Protein AF-X1RYE4-F1 (afdb_monomer)

Organism: NCBI:txid412755

Mean predicted aligned error: 5.37 Å

Solvent-accessible surface area (backbone atoms only — not comparable to full-atom values): 4709 Å² total; per-residue (Å²): 115,47,75,49,47,32,50,51,76,77,49,58,77,81,47,73,61,57,50,79,42,79,45,70,46,100,86,68,53,72,49,75,43,80,46,71,43,41,43,72,65,57,53,53,52,52,29,57,75,69,44,35,42,78,77,45,77,49,76,54,90,61,35,32,40,36,38,57,46,79,47,84,83,76,77,85,130

pLDDT: mean 91.56, std 8.8, range [51.91, 97.56]

Structure (mmCIF, N/CA/C/O backbone):
data_AF-X1RYE4-F1
#
_entry.id   AF-X1RYE4-F1
#
loop_
_atom_site.group_PDB
_atom_site.id
_atom_site.type_symbol
_atom_site.label_atom_id
_atom_site.label_alt_id
_atom_site.label_comp_id
_atom_site.label_asym_id
_atom_site.label_entity_id
_atom_site.label_seq_id
_atom_site.pdbx_PDB_ins_code
_atom_site.Cartn_x
_atom_site.Cartn_y
_atom_site.Cartn_z
_atom_site.occupancy
_atom_site.B_iso_or_equiv
_atom_site.auth_seq_id
_atom_site.auth_comp_id
_atom_site.auth_asym_id
_atom_site.auth_atom_id
_atom_site.pdbx_PDB_model_num
ATOM 1 N N . MET A 1 1 ? -14.236 0.727 0.872 1.00 86.75 1 MET A N 1
ATOM 2 C CA . MET A 1 1 ? -13.325 -0.440 0.815 1.00 86.75 1 MET A CA 1
ATOM 3 C C . MET A 1 1 ? -12.014 0.019 0.192 1.00 86.75 1 MET A C 1
ATOM 5 O O . MET A 1 1 ? -12.072 0.787 -0.756 1.00 86.75 1 MET A O 1
ATOM 9 N N . PHE A 1 2 ? -10.869 -0.391 0.735 1.00 92.38 2 PHE A N 1
ATOM 10 C CA . PHE A 1 2 ? -9.527 -0.046 0.250 1.00 92.38 2 PHE A CA 1
ATOM 11 C C . PHE A 1 2 ? -8.775 -1.334 -0.083 1.00 92.38 2 PHE A C 1
ATOM 13 O O . PHE A 1 2 ? -8.724 -2.233 0.756 1.00 92.38 2 PHE A O 1
ATOM 20 N N . ILE A 1 3 ? -8.204 -1.425 -1.282 1.00 95.31 3 ILE A N 1
ATOM 21 C CA . ILE A 1 3 ? -7.315 -2.516 -1.689 1.00 95.31 3 ILE A CA 1
ATOM 22 C C . ILE A 1 3 ? -6.146 -1.890 -2.440 1.00 95.31 3 ILE A C 1
ATOM 24 O O . ILE A 1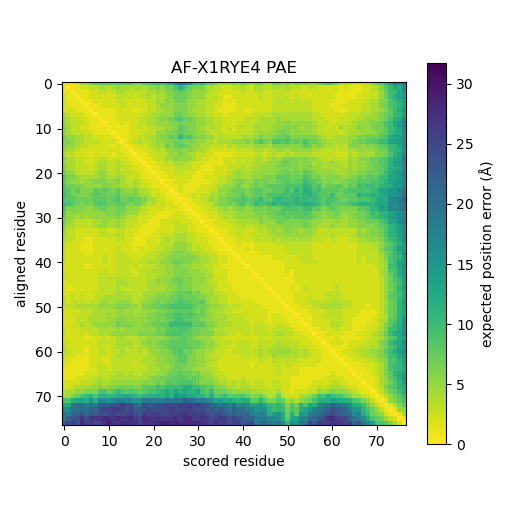 3 ? -6.366 -1.157 -3.400 1.00 95.31 3 ILE A O 1
ATOM 28 N N . ASP A 1 4 ? -4.919 -2.183 -2.019 1.00 94.94 4 ASP A N 1
ATOM 29 C CA . ASP A 1 4 ? -3.715 -1.672 -2.679 1.00 94.94 4 ASP A CA 1
ATOM 30 C C . ASP A 1 4 ? -2.539 -2.651 -2.537 1.00 94.94 4 ASP A C 1
ATOM 32 O O . ASP A 1 4 ? -2.601 -3.635 -1.801 1.00 94.94 4 ASP A O 1
ATOM 36 N N . SER A 1 5 ? -1.452 -2.404 -3.261 1.00 94.50 5 SER A N 1
ATOM 37 C CA . SER A 1 5 ? -0.238 -3.208 -3.249 1.00 94.50 5 SER A CA 1
ATOM 38 C C . SER A 1 5 ? 0.509 -3.069 -1.919 1.00 94.50 5 SER A C 1
ATOM 40 O O . SER A 1 5 ? 0.883 -1.972 -1.497 1.00 94.50 5 SER A O 1
ATOM 42 N N . ALA A 1 6 ? 0.807 -4.204 -1.290 1.00 95.31 6 ALA A N 1
ATOM 43 C CA . ALA A 1 6 ? 1.558 -4.254 -0.041 1.00 95.31 6 ALA A CA 1
ATOM 44 C C . ALA A 1 6 ? 3.050 -3.973 -0.261 1.00 95.31 6 ALA A C 1
ATOM 46 O O . ALA A 1 6 ? 3.637 -4.385 -1.263 1.00 95.31 6 ALA A O 1
ATOM 47 N N . TRP A 1 7 ? 3.693 -3.341 0.717 1.00 96.44 7 TRP A N 1
ATOM 48 C CA . TRP A 1 7 ? 5.142 -3.230 0.819 1.00 96.44 7 TRP A CA 1
ATOM 49 C C . TRP A 1 7 ? 5.679 -4.126 1.937 1.00 96.44 7 TRP A C 1
ATOM 51 O O . TRP A 1 7 ? 5.302 -3.978 3.100 1.00 96.44 7 TRP A O 1
ATOM 61 N N . ASN A 1 8 ? 6.604 -5.028 1.606 1.00 93.62 8 ASN A N 1
ATOM 62 C CA . ASN A 1 8 ? 7.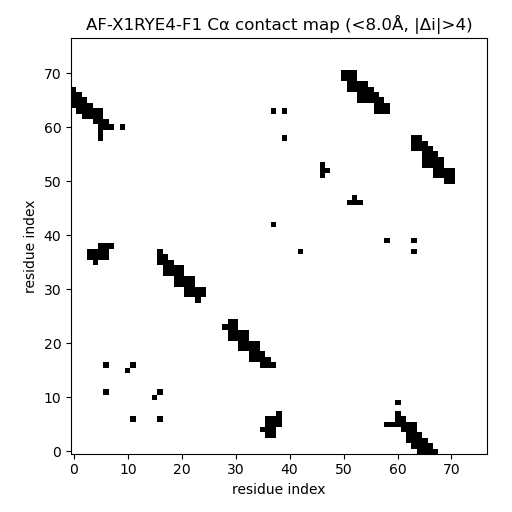217 -5.961 2.553 1.00 93.62 8 ASN A CA 1
ATOM 63 C C . ASN A 1 8 ? 8.671 -6.283 2.169 1.00 93.62 8 ASN A C 1
ATOM 65 O O . ASN A 1 8 ? 9.162 -5.872 1.116 1.00 93.62 8 ASN A O 1
ATOM 69 N N . LYS A 1 9 ? 9.365 -7.028 3.041 1.00 92.62 9 LYS A N 1
ATOM 70 C CA . LYS A 1 9 ? 10.773 -7.411 2.842 1.00 92.62 9 LYS A CA 1
ATOM 71 C C . LYS A 1 9 ? 10.995 -8.177 1.533 1.00 92.62 9 LYS A C 1
ATOM 73 O O . LYS A 1 9 ? 11.983 -7.919 0.858 1.00 92.62 9 LYS A O 1
ATOM 78 N N . ARG A 1 10 ? 10.061 -9.054 1.151 1.00 90.44 10 ARG A N 1
ATOM 79 C CA . ARG A 1 10 ? 10.127 -9.831 -0.094 1.00 90.44 10 ARG A CA 1
ATOM 80 C C . ARG A 1 10 ? 10.089 -8.923 -1.326 1.00 90.44 10 ARG A C 1
ATOM 82 O O . ARG A 1 10 ? 10.892 -9.077 -2.232 1.00 90.44 10 ARG A O 1
ATOM 89 N N . ARG A 1 11 ? 9.205 -7.922 -1.349 1.00 89.88 11 ARG A N 1
ATOM 90 C CA . ARG A 1 11 ? 9.107 -6.959 -2.462 1.00 89.88 11 ARG A CA 1
ATOM 91 C C . ARG A 1 11 ? 10.288 -6.001 -2.536 1.00 89.88 11 ARG A C 1
ATOM 93 O O . ARG A 1 11 ? 10.680 -5.654 -3.646 1.00 89.88 11 ARG A O 1
ATOM 100 N N . LYS A 1 12 ? 10.880 -5.642 -1.392 1.00 92.38 12 LYS A N 1
ATOM 101 C CA . LYS A 1 12 ? 12.088 -4.804 -1.331 1.00 92.38 12 LYS A CA 1
ATOM 102 C C . LYS A 1 12 ? 13.261 -5.389 -2.130 1.00 92.38 12 LYS A C 1
ATOM 104 O O . LYS A 1 12 ? 14.110 -4.637 -2.576 1.00 92.38 12 LYS A O 1
ATOM 109 N N . GLN A 1 13 ? 13.298 -6.705 -2.338 1.00 92.31 13 GLN A N 1
ATOM 110 C CA . GLN A 1 13 ? 14.346 -7.354 -3.133 1.00 92.31 13 GLN A CA 1
ATOM 111 C C . GLN A 1 13 ? 14.259 -7.037 -4.634 1.00 92.31 13 GLN A C 1
ATOM 113 O O . GLN A 1 13 ? 15.262 -7.140 -5.328 1.00 92.31 13 GLN A O 1
ATOM 118 N N . TYR A 1 14 ? 13.075 -6.675 -5.144 1.00 90.25 14 TYR A N 1
ATOM 119 C CA . TYR A 1 14 ? 12.813 -6.601 -6.590 1.00 90.25 14 TYR A CA 1
ATOM 120 C C . TYR A 1 14 ? 12.209 -5.275 -7.057 1.00 90.25 14 TYR A C 1
ATOM 122 O O . TYR A 1 14 ? 12.021 -5.064 -8.255 1.00 90.25 14 TYR A O 1
ATOM 130 N N . ARG A 1 15 ? 11.766 -4.427 -6.131 1.00 90.38 15 ARG A N 1
ATOM 131 C CA . ARG A 1 15 ? 11.008 -3.207 -6.415 1.00 90.38 15 ARG A CA 1
ATOM 132 C C . ARG A 1 15 ? 11.471 -2.108 -5.481 1.00 90.38 15 ARG A C 1
ATOM 134 O O . ARG A 1 15 ? 11.926 -2.406 -4.386 1.00 90.38 15 ARG A O 1
ATOM 141 N N . GLU A 1 16 ? 11.238 -0.868 -5.890 1.00 93.06 16 GLU A N 1
ATOM 142 C CA . GLU A 1 16 ? 11.267 0.294 -5.005 1.00 93.06 16 GLU A CA 1
ATOM 143 C C . GLU A 1 16 ? 9.902 0.512 -4.347 1.00 93.06 16 GLU A C 1
ATOM 145 O O . GLU A 1 16 ? 8.865 0.130 -4.905 1.00 93.06 16 GLU A O 1
ATOM 150 N N . LYS A 1 17 ? 9.892 1.122 -3.151 1.00 93.12 17 LYS A N 1
ATOM 151 C CA . LYS A 1 17 ? 8.640 1.405 -2.422 1.00 93.12 17 LYS A CA 1
ATOM 152 C C . LYS A 1 17 ? 7.768 2.384 -3.199 1.00 93.12 17 LYS A C 1
ATOM 154 O O . LYS A 1 17 ? 6.550 2.233 -3.218 1.00 93.12 17 LYS A O 1
ATOM 159 N N . GLU A 1 18 ? 8.373 3.383 -3.819 1.00 95.44 18 GLU A N 1
ATOM 160 C CA . GLU A 1 18 ? 7.679 4.344 -4.661 1.00 95.44 18 GLU A CA 1
ATOM 161 C C . GLU A 1 18 ? 8.590 4.846 -5.776 1.00 95.44 18 GLU A C 1
ATOM 163 O O . GLU A 1 18 ? 9.810 4.754 -5.674 1.00 95.44 18 GLU A O 1
ATOM 168 N N . GLY A 1 19 ? 7.997 5.345 -6.855 1.00 94.94 19 GLY A N 1
ATOM 169 C CA . GLY A 1 19 ? 8.748 5.902 -7.969 1.00 94.94 19 GLY A CA 1
ATOM 170 C C . GLY A 1 19 ? 7.893 6.156 -9.200 1.00 94.94 19 GLY A C 1
ATOM 171 O O . GLY A 1 19 ? 6.763 5.674 -9.316 1.00 94.94 19 GLY A O 1
ATOM 172 N N . ILE A 1 20 ? 8.457 6.917 -10.132 1.00 95.81 20 ILE A N 1
ATOM 173 C CA . ILE A 1 20 ? 7.862 7.168 -11.442 1.00 95.81 20 ILE A CA 1
A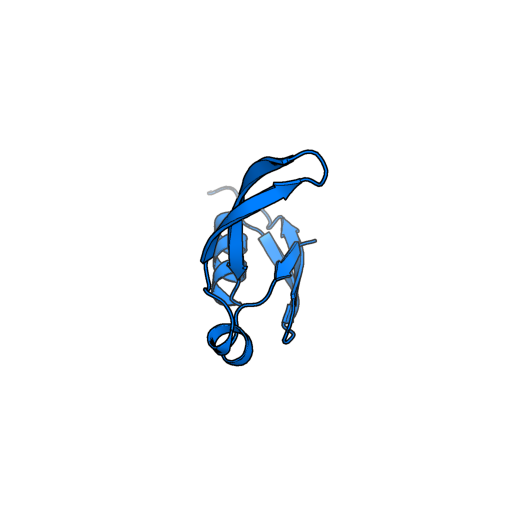TOM 174 C C . ILE A 1 20 ? 8.353 6.087 -12.405 1.00 95.81 20 ILE A C 1
ATOM 176 O O . ILE A 1 20 ? 9.552 5.857 -12.535 1.00 95.81 20 ILE A O 1
ATOM 180 N N . GLN A 1 21 ? 7.422 5.422 -13.078 1.00 93.62 21 GLN A N 1
ATOM 181 C CA . GLN A 1 21 ? 7.695 4.459 -14.137 1.00 93.62 21 GLN A CA 1
ATOM 182 C C . GLN A 1 21 ? 7.260 5.050 -15.466 1.00 93.62 21 GLN A C 1
ATOM 184 O O . GLN A 1 21 ? 6.098 5.420 -15.626 1.00 93.62 21 GLN A O 1
ATOM 189 N N . GLU A 1 22 ? 8.175 5.105 -16.419 1.00 96.00 22 GLU A N 1
ATOM 190 C CA . GLU A 1 22 ? 7.828 5.406 -17.799 1.00 96.00 22 GLU A CA 1
ATOM 191 C C . GLU A 1 22 ? 7.295 4.143 -18.481 1.00 96.00 22 GLU A C 1
ATOM 193 O O . GLU A 1 22 ? 7.811 3.041 -18.277 1.00 96.00 22 GLU A O 1
ATOM 198 N N . ARG A 1 23 ? 6.208 4.284 -19.236 1.00 95.50 23 ARG A N 1
ATOM 199 C CA . ARG A 1 23 ? 5.571 3.206 -19.987 1.00 95.50 23 ARG A CA 1
ATOM 200 C C . ARG A 1 23 ? 5.263 3.669 -21.393 1.00 95.50 23 ARG A C 1
ATOM 202 O O . ARG A 1 23 ? 4.922 4.827 -21.607 1.00 95.50 23 ARG A O 1
ATOM 209 N N . VAL A 1 24 ? 5.337 2.725 -22.317 1.00 96.69 24 VAL A N 1
ATOM 210 C CA . VAL A 1 24 ? 5.033 2.934 -23.728 1.00 96.69 24 VAL A CA 1
ATOM 211 C C . VAL A 1 24 ? 3.797 2.104 -24.062 1.00 96.69 24 VAL A C 1
ATOM 213 O O . VAL A 1 24 ? 3.719 0.930 -23.695 1.00 96.69 24 VAL A O 1
ATOM 216 N N . LEU A 1 25 ? 2.798 2.734 -24.675 1.00 94.81 25 LEU A N 1
ATOM 217 C CA . LEU A 1 25 ? 1.614 2.065 -25.207 1.00 94.81 25 LEU A CA 1
ATOM 218 C C . LEU A 1 25 ? 1.959 1.328 -26.506 1.00 94.81 25 LEU A C 1
ATOM 220 O O . LEU A 1 25 ? 2.957 1.623 -27.157 1.00 94.81 25 LEU A O 1
ATOM 224 N N . ASN A 1 26 ? 1.099 0.397 -26.920 1.00 95.88 26 ASN A N 1
ATOM 225 C CA . ASN A 1 26 ? 1.297 -0.372 -28.155 1.00 95.88 26 ASN A CA 1
ATOM 226 C C . ASN A 1 26 ? 1.378 0.513 -29.417 1.00 95.88 26 ASN A C 1
ATOM 228 O O . ASN A 1 26 ? 1.911 0.076 -30.429 1.00 95.88 26 ASN A O 1
ATOM 232 N N . ASP A 1 27 ? 0.857 1.741 -29.355 1.00 96.12 27 ASP A N 1
ATOM 233 C CA . ASP A 1 27 ? 0.907 2.743 -30.428 1.00 96.12 27 ASP A CA 1
ATOM 234 C C . ASP A 1 27 ? 2.115 3.697 -30.334 1.00 96.12 27 ASP A C 1
ATOM 236 O O . ASP A 1 27 ? 2.184 4.688 -31.057 1.00 96.12 27 ASP A O 1
ATOM 240 N N . GLY A 1 28 ? 3.064 3.424 -29.435 1.00 96.19 28 GLY A N 1
ATOM 241 C CA . GLY A 1 28 ? 4.287 4.209 -29.263 1.00 96.19 28 GLY A CA 1
ATOM 242 C C . GLY A 1 28 ? 4.144 5.442 -28.369 1.00 96.19 28 GLY A C 1
ATOM 243 O O . GLY A 1 28 ? 5.149 6.093 -28.087 1.00 96.19 28 GLY A O 1
ATOM 244 N N . ARG A 1 29 ? 2.944 5.775 -27.871 1.00 97.12 29 ARG A N 1
ATOM 245 C CA . ARG A 1 29 ? 2.782 6.894 -26.929 1.00 97.12 29 ARG A CA 1
ATOM 246 C C . ARG A 1 29 ? 3.402 6.569 -25.573 1.00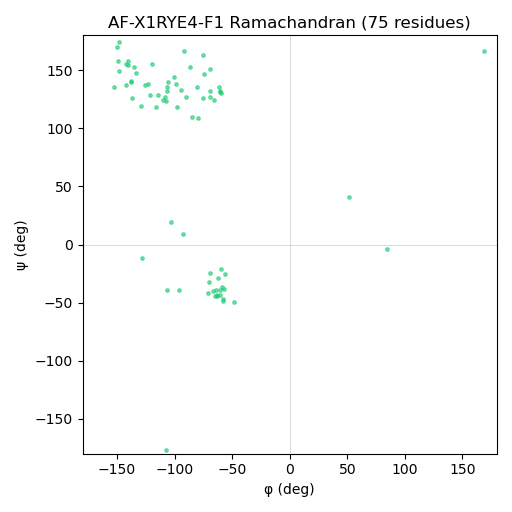 97.12 29 ARG A C 1
ATOM 248 O O . ARG A 1 29 ? 3.106 5.535 -24.974 1.00 97.12 29 ARG A O 1
ATOM 255 N N . THR A 1 30 ? 4.193 7.502 -25.051 1.00 97.56 30 THR A N 1
ATOM 256 C CA . THR A 1 30 ? 4.852 7.376 -23.746 1.00 97.56 30 THR A CA 1
ATOM 257 C C . THR A 1 30 ? 4.078 8.114 -22.658 1.00 97.56 30 THR A C 1
ATOM 259 O O . THR A 1 30 ? 3.623 9.240 -22.854 1.00 97.56 30 THR A O 1
ATOM 262 N N . PHE A 1 31 ? 3.955 7.506 -21.480 1.00 96.56 31 PHE A N 1
ATOM 263 C CA . PHE A 1 31 ? 3.370 8.128 -20.295 1.00 96.56 31 PHE A CA 1
ATOM 264 C C . PHE A 1 31 ? 4.117 7.723 -19.026 1.00 96.56 31 PHE A C 1
ATOM 266 O O . PHE A 1 31 ? 4.756 6.674 -18.950 1.00 96.56 31 PHE A O 1
ATOM 273 N N . LYS A 1 32 ? 4.027 8.572 -18.003 1.00 96.81 32 LYS A N 1
ATOM 274 C CA . LYS A 1 32 ? 4.653 8.349 -16.700 1.00 96.81 32 LYS A CA 1
ATOM 275 C C . LYS A 1 32 ? 3.590 7.975 -15.678 1.00 96.81 32 LYS A C 1
ATOM 277 O O . LYS A 1 32 ? 2.568 8.643 -15.562 1.00 96.81 32 LYS A O 1
ATOM 282 N N . VAL A 1 33 ? 3.846 6.917 -14.920 1.00 94.44 33 VAL A N 1
ATOM 283 C CA . VAL A 1 33 ? 2.990 6.449 -13.829 1.00 94.44 33 VAL A CA 1
ATOM 284 C C . VAL A 1 33 ? 3.758 6.579 -12.532 1.00 94.44 33 VAL A C 1
ATOM 286 O O . VAL A 1 33 ? 4.779 5.920 -12.347 1.00 94.44 33 VAL A O 1
ATOM 289 N N . TYR A 1 34 ? 3.253 7.389 -11.609 1.00 94.75 34 TYR A N 1
ATOM 290 C CA . TYR A 1 34 ? 3.715 7.318 -10.231 1.00 94.75 34 TYR A CA 1
ATOM 291 C C . TYR A 1 34 ? 3.102 6.087 -9.561 1.00 94.75 34 TYR A C 1
ATOM 293 O O . TYR A 1 34 ? 1.887 5.887 -9.577 1.00 94.75 34 TYR A O 1
ATOM 301 N N . LYS A 1 35 ? 3.956 5.247 -8.983 1.00 92.44 35 LYS A N 1
ATOM 302 C CA . LYS A 1 35 ? 3.560 4.044 -8.261 1.00 92.44 35 LYS A CA 1
ATOM 303 C C . LYS A 1 35 ? 4.099 4.104 -6.842 1.00 92.44 35 LYS A C 1
ATOM 305 O O . LYS A 1 35 ? 5.264 4.431 -6.650 1.00 92.44 35 LYS A O 1
ATOM 310 N N . ARG A 1 36 ? 3.280 3.701 -5.870 1.00 94.31 36 ARG A N 1
ATOM 311 C CA . ARG A 1 36 ? 3.651 3.567 -4.458 1.00 94.31 36 ARG A CA 1
ATOM 312 C C . ARG A 1 36 ? 3.063 2.287 -3.871 1.00 94.31 36 ARG A C 1
ATOM 314 O O . ARG A 1 36 ? 1.930 1.932 -4.168 1.00 94.31 36 ARG A O 1
ATOM 321 N N . TYR A 1 37 ? 3.844 1.597 -3.048 1.00 94.88 37 TYR A N 1
ATOM 322 C CA . TYR A 1 37 ? 3.426 0.448 -2.251 1.00 94.88 37 TYR A CA 1
ATOM 323 C C . TYR A 1 37 ? 3.170 0.881 -0.802 1.00 94.88 37 TYR A C 1
ATOM 325 O O . TYR A 1 37 ? 3.904 1.708 -0.247 1.00 94.88 37 TYR A O 1
ATOM 333 N N . PHE A 1 38 ? 2.168 0.281 -0.161 1.00 94.94 38 PHE A N 1
ATOM 334 C CA . PHE A 1 38 ? 1.718 0.671 1.174 1.00 94.94 38 PHE A CA 1
ATOM 335 C C . PHE A 1 38 ? 2.151 -0.323 2.250 1.00 94.94 38 PHE A C 1
ATOM 337 O O . PHE A 1 38 ? 2.090 -1.539 2.073 1.00 94.94 38 PHE A O 1
ATOM 344 N N . LYS A 1 39 ? 2.568 0.197 3.404 1.00 94.50 39 LYS A N 1
ATOM 345 C CA . LYS A 1 39 ? 2.679 -0.558 4.657 1.00 94.50 39 LYS A CA 1
ATOM 346 C C . LYS A 1 39 ? 1.381 -0.447 5.458 1.00 94.50 39 LYS A C 1
ATOM 348 O O . LYS A 1 39 ? 0.580 0.458 5.242 1.00 94.50 39 LYS A O 1
ATOM 353 N N . LYS A 1 40 ? 1.240 -1.301 6.478 1.00 90.75 40 LYS A N 1
ATOM 354 C CA . LYS A 1 40 ? 0.162 -1.203 7.476 1.00 90.75 40 LYS A CA 1
ATOM 355 C C . LYS A 1 40 ? 0.006 0.200 8.051 1.00 90.75 40 LYS A C 1
ATOM 357 O O . LYS A 1 40 ? -1.093 0.743 8.066 1.00 90.75 40 LYS A O 1
ATOM 362 N N . SER A 1 41 ? 1.125 0.770 8.487 1.00 93.25 41 SER A N 1
ATOM 363 C CA . SER A 1 41 ? 1.181 2.093 9.102 1.00 93.25 41 SER A CA 1
ATOM 364 C C . SER A 1 41 ? 0.685 3.187 8.161 1.00 93.25 41 SER A C 1
ATOM 366 O O . SER A 1 41 ? -0.051 4.058 8.602 1.00 93.25 41 SER A O 1
ATOM 368 N N . ASP A 1 42 ? 1.023 3.099 6.868 1.00 94.31 42 ASP A N 1
ATOM 369 C CA . ASP A 1 42 ? 0.607 4.085 5.865 1.00 94.31 42 ASP A CA 1
ATOM 370 C C . ASP A 1 42 ? -0.936 4.132 5.769 1.00 94.31 42 ASP A C 1
ATOM 372 O O . ASP A 1 42 ? -1.537 5.203 5.765 1.00 94.31 42 ASP A O 1
ATOM 376 N N . VAL A 1 43 ? -1.590 2.963 5.762 1.00 92.94 43 VAL A N 1
ATOM 377 C CA . VAL A 1 43 ? -3.061 2.855 5.698 1.00 92.94 43 VAL A CA 1
ATOM 378 C C . VAL A 1 43 ? -3.718 3.294 7.008 1.00 92.94 43 VAL A C 1
ATOM 380 O O . VAL A 1 43 ? -4.729 3.993 6.985 1.00 92.94 43 VAL A O 1
ATOM 383 N N . GLN A 1 44 ? -3.146 2.913 8.153 1.00 92.06 44 GLN A N 1
ATOM 384 C CA . GLN A 1 44 ? -3.659 3.310 9.468 1.00 92.06 44 GLN A CA 1
ATOM 385 C C . GLN A 1 44 ? -3.592 4.826 9.674 1.00 92.06 44 GLN A C 1
ATOM 387 O O . GLN A 1 44 ? -4.558 5.420 10.151 1.00 92.06 44 GLN A O 1
ATOM 392 N N . GLU A 1 45 ? -2.480 5.456 9.293 1.00 94.56 45 GLU A N 1
ATOM 393 C CA . GLU A 1 45 ? -2.322 6.907 9.378 1.00 94.56 45 GLU A CA 1
ATOM 394 C C . GLU A 1 45 ? -3.306 7.624 8.450 1.00 94.56 45 GLU A C 1
ATOM 396 O O . GLU A 1 45 ? -3.970 8.570 8.872 1.00 94.56 45 GLU A O 1
ATOM 401 N N . MET A 1 46 ? -3.455 7.139 7.215 1.00 93.94 46 MET A N 1
ATOM 402 C CA . MET A 1 46 ? -4.422 7.677 6.260 1.00 93.94 46 MET A CA 1
ATOM 403 C C . MET A 1 46 ? -5.847 7.608 6.814 1.00 93.94 46 MET A C 1
ATOM 405 O O . MET A 1 46 ? -6.560 8.606 6.808 1.00 93.94 46 MET A O 1
ATOM 409 N N . PHE A 1 47 ? -6.267 6.461 7.344 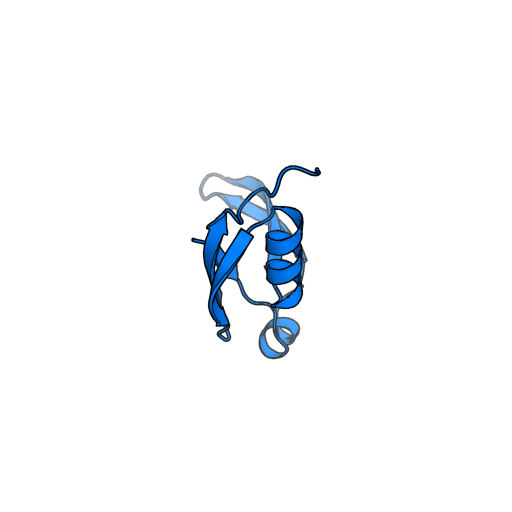1.00 93.94 47 PHE A N 1
ATOM 410 C CA . PHE A 1 47 ? -7.619 6.324 7.879 1.00 93.94 47 PHE A CA 1
ATOM 411 C C . PHE A 1 47 ? -7.830 7.192 9.118 1.00 93.94 47 PHE A C 1
ATOM 413 O O . PHE A 1 47 ? -8.858 7.855 9.210 1.00 93.94 47 PHE A O 1
ATOM 420 N N . LYS A 1 48 ? -6.840 7.286 10.014 1.00 93.00 48 LYS A N 1
ATOM 421 C CA . LYS A 1 48 ? -6.887 8.214 11.152 1.00 93.00 48 LYS A CA 1
ATOM 422 C C . LYS A 1 48 ? -7.061 9.663 10.687 1.00 93.00 48 LYS A C 1
ATOM 424 O O . LYS A 1 48 ? -7.908 10.371 11.220 1.00 93.00 48 LYS A O 1
ATOM 429 N N . ARG A 1 49 ? -6.286 10.092 9.685 1.00 95.12 49 ARG A N 1
ATOM 430 C CA . ARG A 1 49 ? -6.317 11.459 9.139 1.00 95.12 49 ARG A CA 1
ATOM 431 C C . ARG A 1 49 ? -7.693 11.847 8.603 1.00 95.12 49 ARG A C 1
ATOM 433 O O . ARG A 1 49 ? -8.094 12.992 8.754 1.00 95.12 49 ARG A O 1
ATOM 440 N N . TYR A 1 50 ? -8.405 10.898 8.005 1.00 92.94 50 TYR A N 1
ATOM 441 C CA . TYR A 1 50 ? -9.719 11.125 7.401 1.00 92.94 50 TYR A CA 1
ATOM 442 C C . TYR A 1 50 ? -10.882 10.603 8.257 1.00 92.94 50 TYR A C 1
ATOM 444 O O . TYR A 1 50 ? -11.977 10.401 7.742 1.00 92.94 50 TYR A O 1
ATOM 452 N N . ASN A 1 51 ? -10.652 10.382 9.556 1.00 94.25 51 ASN A N 1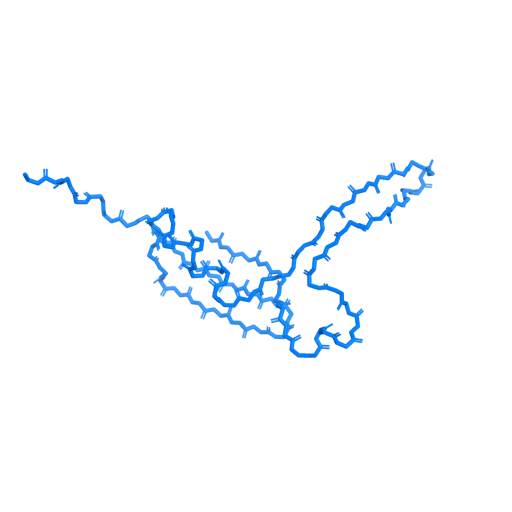
ATOM 453 C CA . ASN A 1 51 ? -11.649 9.890 10.507 1.00 94.25 51 ASN A CA 1
ATOM 454 C C . ASN A 1 51 ? -12.371 8.613 10.034 1.00 94.25 51 ASN A C 1
ATOM 456 O O . ASN A 1 51 ? -13.578 8.474 10.186 1.00 94.25 51 ASN A O 1
ATOM 460 N N . PHE A 1 52 ? -11.648 7.671 9.434 1.00 94.88 52 PHE A N 1
ATOM 461 C CA . PHE A 1 52 ? -12.163 6.344 9.116 1.00 94.88 52 PHE A CA 1
ATOM 462 C C . PHE A 1 52 ? -11.817 5.356 10.230 1.00 94.88 52 PHE A C 1
ATOM 464 O O . PHE A 1 52 ? -10.666 5.235 10.652 1.00 94.88 52 PHE A O 1
ATOM 471 N N . VAL A 1 53 ? -12.809 4.578 10.656 1.00 93.81 53 VAL A N 1
ATOM 472 C CA . VAL A 1 53 ? -12.648 3.484 11.617 1.00 93.81 53 VAL A CA 1
ATOM 473 C C . VAL A 1 53 ? -12.535 2.165 10.858 1.00 93.81 53 VAL A C 1
ATOM 475 O O . VAL A 1 53 ? -13.469 1.760 10.162 1.00 93.81 53 VAL A O 1
ATOM 478 N N . ILE A 1 54 ? -11.396 1.480 11.004 1.00 92.62 54 ILE A N 1
ATOM 479 C CA . ILE A 1 54 ? -11.157 0.154 10.413 1.00 92.62 54 ILE A CA 1
ATOM 480 C C . ILE A 1 54 ? -12.102 -0.869 11.054 1.00 92.62 54 ILE A C 1
ATOM 482 O O . ILE A 1 54 ? -12.096 -1.048 12.268 1.00 92.62 54 ILE A O 1
ATOM 486 N N . LYS A 1 55 ? -12.886 -1.566 10.230 1.00 94.94 55 LYS A N 1
ATOM 487 C CA . LYS A 1 55 ? -13.758 -2.684 10.626 1.00 94.94 55 LYS A CA 1
ATOM 488 C C . LYS A 1 55 ? -13.104 -4.039 10.395 1.00 94.94 55 LYS A C 1
ATOM 490 O O . LYS A 1 55 ? -13.261 -4.944 11.202 1.00 94.94 55 LYS A O 1
ATOM 495 N N . SER A 1 56 ? -12.380 -4.176 9.289 1.00 93.31 56 SER A N 1
ATOM 496 C CA . SER A 1 56 ? -11.654 -5.394 8.935 1.00 93.31 56 SER A CA 1
ATOM 497 C C . SER A 1 56 ? -10.398 -5.039 8.157 1.00 93.31 56 SER A C 1
ATOM 499 O O . SER A 1 56 ? -10.351 -4.014 7.467 1.00 93.31 56 SER A O 1
ATOM 501 N N . TYR A 1 57 ? -9.368 -5.866 8.301 1.00 94.38 57 TYR A N 1
ATOM 502 C CA . TYR A 1 57 ? -8.051 -5.585 7.765 1.00 94.38 57 TYR A CA 1
ATOM 503 C C . TYR A 1 57 ? -7.266 -6.863 7.468 1.00 94.38 57 TYR A C 1
ATOM 505 O O . TYR A 1 57 ? -7.200 -7.766 8.298 1.00 94.38 57 TYR A O 1
ATOM 513 N N . TYR A 1 58 ? -6.621 -6.898 6.305 1.00 94.88 58 TYR A N 1
ATOM 514 C CA . 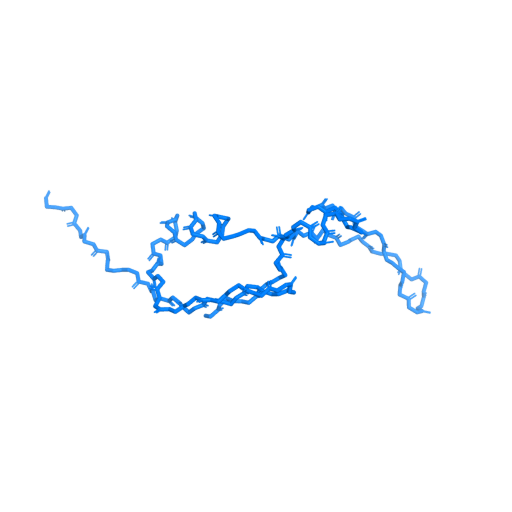TYR A 1 58 ? -5.762 -7.988 5.855 1.00 94.88 58 TYR A CA 1
ATOM 515 C C . TYR A 1 58 ? -4.491 -7.440 5.198 1.00 94.88 58 TYR A C 1
ATOM 517 O O . TYR A 1 58 ? -4.538 -6.471 4.437 1.00 94.88 58 TYR A O 1
ATOM 525 N N . ILE A 1 59 ? -3.354 -8.093 5.457 1.00 93.31 59 ILE A N 1
ATOM 526 C CA . ILE A 1 59 ? -2.092 -7.860 4.745 1.00 93.31 59 ILE A CA 1
ATOM 527 C C . ILE A 1 59 ? -1.567 -9.202 4.278 1.00 93.31 59 ILE A C 1
ATOM 529 O O . ILE A 1 59 ? -1.235 -10.058 5.095 1.00 93.31 59 ILE A O 1
ATOM 533 N N . GLY A 1 60 ? -1.440 -9.343 2.968 1.00 91.94 60 GLY A N 1
ATOM 534 C CA . GLY A 1 60 ? -0.705 -10.432 2.353 1.00 91.94 60 GLY A CA 1
ATOM 535 C C . GLY A 1 60 ? 0.617 -9.966 1.751 1.00 91.94 60 GLY A C 1
ATOM 536 O O . GLY A 1 60 ? 0.985 -8.789 1.767 1.00 91.94 60 GLY A O 1
ATOM 537 N N . ASP A 1 61 ? 1.301 -10.911 1.118 1.00 91.69 61 ASP A N 1
ATOM 538 C CA . ASP A 1 61 ? 2.550 -10.657 0.398 1.00 91.69 61 ASP A CA 1
ATOM 539 C C . ASP A 1 61 ? 2.378 -9.695 -0.783 1.00 91.69 61 ASP A C 1
ATOM 541 O O . ASP A 1 61 ? 3.315 -8.988 -1.176 1.00 91.69 61 ASP A O 1
ATOM 545 N N . ALA A 1 62 ? 1.184 -9.677 -1.377 1.00 91.62 62 ALA A N 1
ATOM 546 C CA . ALA A 1 62 ? 0.913 -8.881 -2.559 1.00 91.62 62 ALA A CA 1
ATOM 547 C C . ALA A 1 62 ? 0.055 -7.647 -2.308 1.00 91.62 62 ALA A C 1
ATOM 549 O O . ALA A 1 62 ? 0.355 -6.601 -2.884 1.00 91.62 62 ALA A O 1
ATOM 550 N N . PHE A 1 63 ? -0.953 -7.759 -1.448 1.00 94.81 63 PHE A N 1
ATOM 551 C CA . PHE A 1 63 ? -1.981 -6.740 -1.279 1.00 94.81 63 PHE A CA 1
ATOM 552 C C . PHE A 1 63 ? -2.277 -6.469 0.192 1.00 94.81 63 PHE A C 1
ATOM 554 O O . PHE A 1 63 ? -2.135 -7.347 1.044 1.00 94.81 63 PHE A O 1
ATOM 561 N N . ILE A 1 64 ? -2.725 -5.250 0.461 1.00 95.81 64 ILE A N 1
ATOM 562 C CA . ILE A 1 64 ? -3.414 -4.849 1.679 1.00 95.81 64 ILE A CA 1
ATOM 563 C C . ILE A 1 64 ? -4.881 -4.657 1.317 1.00 95.81 64 ILE A C 1
ATOM 565 O O . ILE A 1 64 ? -5.179 -4.023 0.309 1.00 95.81 64 ILE A O 1
ATOM 569 N N . ALA A 1 65 ? -5.779 -5.165 2.154 1.00 96.44 65 ALA A N 1
ATOM 570 C CA . ALA A 1 65 ? -7.209 -4.920 2.050 1.00 96.44 65 ALA A CA 1
ATOM 571 C C . ALA A 1 65 ? -7.741 -4.382 3.382 1.00 96.44 65 ALA A C 1
ATOM 573 O O . ALA A 1 65 ? -7.377 -4.871 4.452 1.00 96.44 65 ALA A O 1
ATOM 574 N N . ALA A 1 66 ? -8.602 -3.371 3.322 1.00 95.69 66 ALA A N 1
ATOM 575 C CA . ALA A 1 66 ? -9.235 -2.783 4.490 1.00 95.69 66 ALA A CA 1
ATOM 576 C C . ALA A 1 66 ? -10.693 -2.407 4.204 1.00 95.69 66 ALA A C 1
ATOM 578 O O . ALA A 1 66 ? -11.029 -1.810 3.176 1.00 95.69 66 ALA A O 1
ATOM 579 N N . ILE A 1 67 ? -11.564 -2.709 5.161 1.00 95.50 67 ILE A N 1
ATOM 580 C CA . ILE A 1 67 ? -12.931 -2.196 5.213 1.00 95.50 67 ILE A CA 1
ATOM 581 C C . ILE A 1 67 ? -12.970 -1.189 6.351 1.00 95.50 67 ILE A C 1
ATOM 583 O O . ILE A 1 67 ? -12.569 -1.503 7.471 1.00 95.50 67 ILE A O 1
ATOM 587 N N . ALA A 1 68 ? -13.445 0.018 6.065 1.00 94.19 68 ALA A N 1
ATOM 588 C CA . ALA A 1 68 ? -13.616 1.061 7.059 1.00 94.19 68 ALA A CA 1
ATOM 589 C C . ALA A 1 68 ? -14.907 1.835 6.817 1.00 94.19 68 ALA A C 1
ATOM 591 O O . ALA A 1 68 ? -15.403 1.897 5.689 1.00 94.19 68 ALA A O 1
ATOM 592 N N . CYS A 1 69 ? -15.419 2.418 7.894 1.00 94.06 69 CYS A N 1
ATOM 593 C CA . CYS A 1 69 ? -16.585 3.292 7.898 1.00 94.06 69 CYS A CA 1
ATOM 594 C C . CYS A 1 69 ? -16.169 4.664 8.419 1.00 94.06 69 CYS A C 1
ATOM 596 O O . CYS A 1 69 ? -15.188 4.767 9.158 1.00 94.06 69 CYS A O 1
ATOM 598 N N . LEU A 1 70 ? -16.913 5.703 8.049 1.00 92.69 70 LEU A N 1
ATOM 599 C CA . LEU A 1 70 ? -16.709 7.027 8.622 1.00 92.69 70 LEU A CA 1
ATOM 600 C C . LEU A 1 70 ? -16.933 6.957 10.142 1.00 92.69 70 LEU A C 1
ATOM 602 O O . LEU A 1 70 ? -17.897 6.349 10.611 1.00 92.69 70 LEU A O 1
ATOM 606 N N . GLY A 1 71 ? -16.003 7.519 10.902 1.00 86.38 71 GLY A N 1
ATOM 607 C CA . GLY A 1 71 ? -16.111 7.687 12.341 1.00 86.38 71 GLY A CA 1
ATOM 608 C C . GLY A 1 71 ? -17.184 8.714 12.673 1.00 86.38 71 GLY A C 1
ATOM 609 O O . GLY A 1 71 ? -17.443 9.633 11.895 1.00 86.38 71 GLY A O 1
ATOM 610 N N . ALA A 1 72 ? -17.815 8.565 13.836 1.00 82.19 72 ALA A N 1
ATOM 611 C CA . ALA A 1 72 ? -18.732 9.581 14.329 1.00 82.19 72 ALA A CA 1
ATOM 612 C C . ALA A 1 72 ? -17.974 10.909 14.492 1.00 82.19 72 ALA A C 1
ATOM 614 O O . ALA A 1 72 ? -16.894 10.943 15.084 1.00 82.19 72 ALA A O 1
ATOM 615 N N . ILE A 1 73 ? -18.525 11.994 13.951 1.00 70.81 73 ILE A N 1
ATOM 616 C CA . ILE A 1 73 ? -18.073 13.344 14.284 1.00 70.81 73 ILE A CA 1
ATOM 617 C C . ILE A 1 73 ? -18.724 13.658 15.627 1.00 70.81 73 ILE A C 1
ATOM 619 O O . ILE A 1 73 ? -19.941 13.805 15.692 1.00 70.81 73 ILE A O 1
ATOM 623 N N . ILE A 1 74 ? -17.938 13.701 16.700 1.00 64.12 74 ILE A N 1
ATOM 624 C CA . ILE A 1 74 ? -18.420 14.219 17.982 1.00 64.12 74 ILE A CA 1
ATOM 625 C C . ILE A 1 74 ? -18.237 15.740 17.903 1.00 64.12 74 ILE A C 1
ATOM 627 O O . ILE A 1 74 ? -17.087 16.184 17.847 1.00 64.12 74 ILE A O 1
ATOM 631 N N . PRO A 1 75 ? -19.311 16.548 17.817 1.00 51.91 75 PRO A N 1
ATOM 632 C CA . 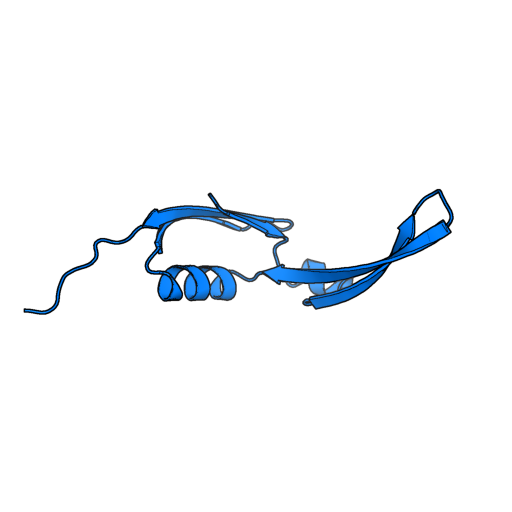PRO A 1 75 ? -19.169 17.995 17.898 1.00 51.91 75 PRO A CA 1
ATOM 633 C C . PRO A 1 75 ? -18.583 18.360 19.267 1.00 51.91 75 PRO A C 1
ATOM 635 O O . PRO A 1 75 ? -18.976 17.789 20.285 1.00 51.91 75 PRO A O 1
ATOM 638 N N . ALA A 1 76 ? -17.609 19.271 19.276 1.00 62.03 76 ALA A N 1
ATOM 639 C CA . ALA A 1 76 ? -17.069 19.819 20.514 1.00 62.03 76 ALA A CA 1
ATOM 640 C C . ALA A 1 76 ? -18.197 20.529 21.283 1.00 62.03 76 ALA A C 1
ATOM 642 O O . ALA A 1 76 ? -18.959 21.284 20.674 1.00 62.03 76 ALA A O 1
ATOM 643 N N . GLN A 1 77 ? -18.319 20.220 22.578 1.00 52.31 77 GLN A N 1
ATOM 644 C CA . GLN A 1 77 ? -19.212 20.909 23.516 1.00 52.31 77 GLN A CA 1
ATOM 645 C C . GLN A 1 77 ? -18.672 22.293 23.864 1.00 52.31 77 GLN A C 1
ATOM 647 O O . GLN A 1 77 ? -17.428 22.421 23.958 1.00 52.31 77 GLN A O 1
#

InterPro domains:
  IPR029063 S-adenosyl-L-methionine-dependent methyltransferase superfamily [G3DSA:3.40.50.150] (1-69)

Sequence (77 aa):
MFIDSAWNKRRKQYREKEGIQERVLNDGRTFKVYKRYFKKSDVQEMFKRYNFVIKSYYIGDAFIAAIACLGAIIPAQ

Radius of gyration: 16.71 Å; Cα contacts (8 Å, |Δi|>4): 113; chains: 1; bounding box: 34×32×54 Å

Sec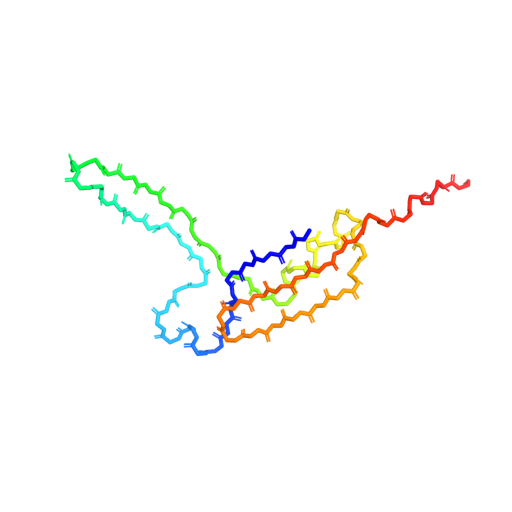ondary structure (DSSP, 8-state):
-EEEEB--HHHHTTS-SEEEEEEE-TTS-EEEEEEE-B-HHHHHHHHHHTTEEEEEEEE-SSEEEEEEEEPP-----

Nearest PDB structures (foldseek):
  3ou2-assembly1_A  TM=7.917E-01  e=8.080E-02  Streptomyces luridus
  3ou7-assembly1_A  TM=6.953E-01  e=8.080E-02  Streptomyces luridus
  5cm2-assembly1_Z  TM=7.021E-01  e=1.089E-01  Yarrowia lipolytica CLIB122
  8ryd-assembly1_B  TM=6.397E-01  e=1.863E-01  Pseudomonas aeruginosa

Foldseek 3Di:
DDKFWADDPVVVVPDDQWDWDWDADPVGDIDIDTDHHDYPVRVVVVCVVQQWDWPDWDDDNTMTDTDTDHHDDDPDD